Protein AF-A0A957C0D3-F1 (afdb_monomer)

pLDDT: mean 91.86, std 8.01, range [56.78, 98.0]

Sequence (89 aa):
MNKTEIKEARVTLRRVQAHLHQTHLNLGAEEQSVGFVDVVHHASSALPNLNYVTPRRNTAWVSGKHIADGIAVLRDLGRRARVRFVDGL

Nearest PDB structures (foldseek):
  8hp0-assembly1_A  TM=4.617E-01  e=3.266E+00  Hoylesella timonensis
  7svo-assembly2_B-2  TM=4.453E-01  e=4.265E+00  Homo sapiens
  2ehb-assembly1_D  TM=3.323E-01  e=2.340E+00  Arabidopsis thaliana
  8i78-assembly1_A  TM=4.633E-01  e=8.881E+00  Proteus vulgaris

Solvent-accessible surface area (backbone atoms only — not comparable to full-atom values): 5146 Å² total; per-residue (Å²): 131,56,75,64,57,53,52,52,51,35,54,51,52,52,50,53,50,54,49,54,52,50,51,34,41,75,72,58,27,46,78,47,78,40,90,60,22,33,31,35,34,30,92,84,58,85,51,65,89,35,31,32,26,29,72,37,88,94,60,92,77,72,57,71,64,37,53,50,55,29,34,50,54,36,44,76,71,75,39,73,72,41,77,52,80,80,83,84,111

Secondary structure (DSSP, 8-state):
--HHHHHHHHHHHHHHHHHHHHHHHHTTEEEEEETTEEEEEESS---GGGSEEEEPTT-S---HHHHHHHHHHHHHTTPPP-B---TT-

Structure (mmCIF, N/CA/C/O backbone):
data_AF-A0A957C0D3-F1
#
_entry.id   AF-A0A957C0D3-F1
#
loop_
_atom_site.group_PDB
_atom_site.id
_atom_site.type_symbol
_atom_site.label_atom_id
_atom_site.label_alt_id
_atom_site.label_comp_id
_atom_site.label_asym_id
_atom_site.label_entity_id
_atom_site.label_seq_id
_atom_site.pdbx_PDB_ins_code
_atom_site.Cartn_x
_atom_site.Cartn_y
_atom_site.Cartn_z
_atom_site.occupancy
_atom_site.B_iso_or_equiv
_atom_site.auth_seq_id
_atom_site.auth_comp_id
_atom_site.auth_asym_id
_atom_site.auth_atom_id
_atom_site.pdbx_PDB_model_num
ATOM 1 N N . MET A 1 1 ? 3.976 1.476 -29.899 1.00 61.41 1 MET A N 1
ATOM 2 C CA . MET A 1 1 ? 5.058 1.980 -29.034 1.00 61.41 1 MET A CA 1
ATOM 3 C C . MET A 1 1 ? 6.287 1.114 -29.201 1.00 61.41 1 MET A C 1
ATOM 5 O O . MET A 1 1 ? 6.176 -0.108 -29.181 1.00 61.41 1 MET A O 1
ATOM 9 N N . ASN A 1 2 ? 7.445 1.735 -29.364 1.00 90.50 2 ASN A N 1
ATOM 10 C CA . ASN A 1 2 ? 8.737 1.060 -29.355 1.00 90.50 2 ASN A CA 1
ATOM 11 C C . ASN A 1 2 ? 9.109 0.661 -27.901 1.00 90.50 2 ASN A C 1
ATOM 13 O O . ASN A 1 2 ? 8.600 1.234 -26.936 1.00 90.50 2 ASN A O 1
ATOM 17 N N . LYS A 1 3 ? 9.973 -0.351 -27.718 1.00 88.19 3 LYS A N 1
ATOM 18 C CA . LYS A 1 3 ? 10.386 -0.863 -26.391 1.00 88.19 3 LYS A CA 1
ATOM 19 C C . LYS A 1 3 ? 10.904 0.230 -25.439 1.00 88.19 3 LYS A C 1
ATOM 21 O O . LYS A 1 3 ? 10.660 0.150 -24.236 1.00 88.19 3 LYS A O 1
ATOM 26 N N . THR A 1 4 ? 11.592 1.240 -25.962 1.00 91.94 4 THR A N 1
ATOM 27 C CA . THR A 1 4 ? 12.089 2.407 -25.224 1.00 91.94 4 THR A CA 1
ATOM 28 C C . THR A 1 4 ? 10.944 3.254 -24.679 1.00 91.94 4 THR A C 1
ATOM 30 O O . THR A 1 4 ? 10.927 3.536 -23.486 1.00 91.94 4 THR A O 1
ATOM 33 N N . GLU A 1 5 ? 9.932 3.554 -25.494 1.00 91.94 5 GLU A N 1
ATOM 34 C CA . GLU A 1 5 ? 8.757 4.330 -25.067 1.00 91.94 5 GLU A CA 1
ATOM 35 C C . GLU A 1 5 ? 7.979 3.600 -23.961 1.00 91.94 5 GLU A C 1
ATOM 37 O O . GLU A 1 5 ? 7.533 4.212 -22.993 1.00 91.94 5 GLU A O 1
ATOM 42 N N . ILE A 1 6 ? 7.863 2.266 -24.050 1.00 89.19 6 ILE A N 1
ATOM 43 C CA . ILE A 1 6 ? 7.233 1.443 -22.999 1.00 89.19 6 ILE A CA 1
ATOM 44 C C . ILE A 1 6 ? 8.034 1.529 -21.696 1.00 89.19 6 ILE A C 1
ATOM 46 O O . ILE A 1 6 ? 7.463 1.667 -20.612 1.00 89.19 6 ILE A O 1
ATOM 50 N N . LYS A 1 7 ? 9.366 1.457 -21.786 1.00 88.44 7 LYS A N 1
ATOM 51 C CA . LYS A 1 7 ? 10.250 1.570 -20.622 1.00 88.44 7 LYS A CA 1
ATOM 52 C C . LYS A 1 7 ? 10.128 2.946 -19.965 1.00 88.44 7 LYS A C 1
ATOM 54 O O . LYS A 1 7 ? 10.011 3.016 -18.743 1.00 88.44 7 LYS A O 1
ATOM 59 N N . GLU A 1 8 ? 10.130 4.017 -20.749 1.00 91.50 8 GLU A N 1
ATOM 60 C CA . GLU A 1 8 ? 9.988 5.390 -20.255 1.00 91.50 8 GLU A CA 1
ATOM 61 C C . GLU A 1 8 ? 8.627 5.620 -19.599 1.00 91.50 8 GLU A C 1
ATOM 63 O O . GLU A 1 8 ? 8.567 6.143 -18.484 1.00 91.50 8 GLU A O 1
ATOM 68 N N . ALA A 1 9 ? 7.548 5.132 -20.218 1.00 90.75 9 ALA A N 1
ATOM 69 C CA . ALA A 1 9 ? 6.213 5.176 -19.632 1.00 90.75 9 ALA A CA 1
ATOM 70 C C . ALA A 1 9 ? 6.177 4.486 -18.257 1.00 90.75 9 ALA A C 1
ATOM 72 O O . ALA A 1 9 ? 5.694 5.071 -17.286 1.00 90.75 9 ALA A O 1
ATOM 73 N N . ARG A 1 10 ? 6.771 3.289 -18.123 1.00 88.19 10 ARG A N 1
ATOM 74 C CA . ARG A 1 10 ? 6.862 2.582 -16.830 1.00 88.19 10 ARG A CA 1
ATOM 75 C C . ARG A 1 10 ? 7.659 3.355 -15.786 1.00 88.19 10 ARG A C 1
ATOM 77 O O . ARG A 1 10 ? 7.259 3.398 -14.625 1.00 88.19 10 ARG A O 1
ATOM 84 N N . VAL A 1 11 ? 8.779 3.973 -16.166 1.00 90.50 11 VAL A N 1
ATOM 85 C CA . VAL A 1 11 ? 9.569 4.798 -15.234 1.00 90.50 11 VAL A CA 1
ATOM 86 C C . VAL A 1 11 ? 8.744 5.982 -14.733 1.00 90.50 11 VAL A C 1
ATOM 88 O O . VAL A 1 11 ? 8.737 6.252 -13.531 1.00 90.50 11 VAL A O 1
ATOM 91 N N . THR A 1 12 ? 8.017 6.655 -15.621 1.00 91.69 12 THR A N 1
ATOM 92 C CA . THR A 1 12 ? 7.140 7.772 -15.255 1.00 91.69 12 THR A CA 1
ATOM 93 C C . THR A 1 12 ? 6.015 7.321 -14.326 1.00 91.69 12 THR A C 1
ATOM 95 O O . THR A 1 12 ? 5.830 7.921 -13.269 1.00 91.69 12 THR A O 1
ATOM 98 N N . LEU A 1 13 ? 5.330 6.216 -14.637 1.00 89.06 13 LEU A N 1
ATOM 99 C CA . LEU A 1 13 ? 4.277 5.660 -13.779 1.00 89.06 13 LEU A CA 1
ATOM 100 C C . LEU A 1 13 ? 4.800 5.290 -12.383 1.00 89.06 13 LEU A C 1
ATOM 102 O O . LEU A 1 13 ? 4.162 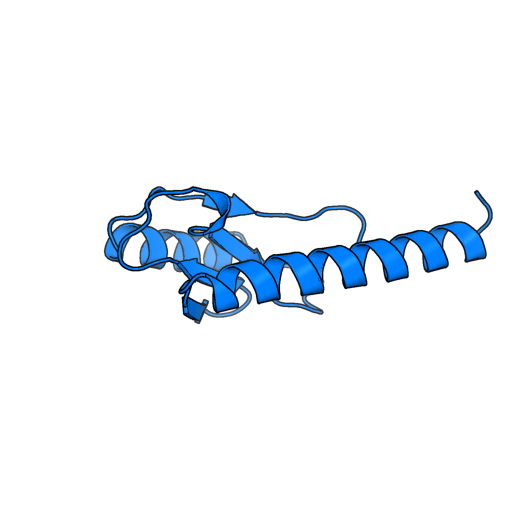5.619 -11.384 1.00 89.06 13 LEU A O 1
ATOM 106 N N . ARG A 1 14 ? 6.000 4.699 -12.292 1.00 88.25 14 ARG A N 1
ATOM 107 C CA . ARG A 1 14 ? 6.668 4.405 -11.008 1.00 88.25 14 ARG A CA 1
ATOM 108 C C . ARG A 1 14 ? 6.921 5.672 -10.191 1.00 88.25 14 ARG A C 1
ATOM 110 O O . ARG A 1 14 ? 6.725 5.661 -8.979 1.00 88.25 14 ARG A O 1
ATOM 117 N N . ARG A 1 15 ? 7.345 6.766 -10.836 1.00 91.69 15 ARG A N 1
ATOM 118 C CA . ARG A 1 15 ? 7.571 8.060 -10.165 1.00 91.69 15 ARG A CA 1
ATOM 119 C C . ARG A 1 15 ? 6.266 8.663 -9.654 1.00 91.69 15 ARG A C 1
ATOM 121 O O . ARG A 1 15 ? 6.219 9.097 -8.508 1.00 91.69 15 ARG A O 1
ATOM 128 N N . VAL A 1 16 ? 5.209 8.635 -10.467 1.00 91.88 16 VAL A N 1
ATOM 129 C CA . VAL A 1 16 ? 3.876 9.107 -10.063 1.00 91.88 16 VAL A CA 1
ATOM 130 C C . VAL A 1 16 ? 3.352 8.295 -8.880 1.00 91.88 16 VAL A C 1
ATOM 132 O O . VAL A 1 16 ? 2.897 8.873 -7.898 1.00 91.88 16 VAL A O 1
ATOM 135 N N . GLN A 1 17 ? 3.464 6.965 -8.918 1.00 89.94 17 GLN A N 1
ATOM 136 C CA . GLN A 1 17 ? 3.029 6.113 -7.812 1.00 89.94 17 GLN A CA 1
ATOM 137 C C . GLN A 1 17 ? 3.807 6.410 -6.524 1.00 89.94 17 GLN A C 1
ATOM 139 O O . GLN A 1 17 ? 3.193 6.544 -5.467 1.00 89.94 17 GLN A O 1
ATOM 144 N N . ALA A 1 18 ? 5.135 6.529 -6.610 1.00 91.88 18 ALA A N 1
ATOM 145 C CA . ALA A 1 18 ? 5.970 6.852 -5.458 1.00 91.88 18 ALA A CA 1
ATOM 146 C C . ALA A 1 18 ? 5.595 8.215 -4.860 1.00 91.88 18 ALA A C 1
ATOM 148 O O . ALA A 1 18 ? 5.487 8.339 -3.644 1.00 91.88 18 ALA A O 1
ATOM 149 N N . HIS A 1 19 ? 5.322 9.210 -5.710 1.00 95.06 19 HIS A N 1
ATOM 150 C CA . HIS A 1 19 ? 4.843 10.514 -5.267 1.00 95.06 19 HIS A CA 1
ATOM 151 C C . HIS A 1 19 ? 3.492 10.411 -4.550 1.00 95.06 19 HIS A C 1
ATOM 153 O O . HIS A 1 19 ? 3.378 10.877 -3.424 1.00 95.06 19 HIS A O 1
ATOM 159 N N . LEU A 1 20 ? 2.496 9.743 -5.147 1.00 93.31 20 LEU A N 1
ATOM 160 C CA . LEU A 1 20 ? 1.176 9.568 -4.528 1.00 93.31 20 LEU A CA 1
ATOM 161 C C . LEU A 1 20 ? 1.260 8.848 -3.181 1.00 93.31 20 LEU A C 1
ATOM 163 O O . LEU A 1 20 ? 0.586 9.233 -2.231 1.00 93.31 20 LEU A O 1
ATOM 167 N N . HIS A 1 21 ? 2.086 7.807 -3.098 1.00 93.62 21 HIS A N 1
ATOM 168 C CA . HIS A 1 21 ? 2.310 7.088 -1.854 1.00 93.62 21 HIS A CA 1
ATOM 169 C C . HIS A 1 21 ? 2.927 8.000 -0.786 1.00 93.62 21 HIS A C 1
ATOM 171 O O . HIS A 1 21 ? 2.387 8.088 0.312 1.00 93.62 21 HIS A O 1
ATOM 177 N N . GLN A 1 22 ? 3.971 8.761 -1.130 1.00 96.19 22 GLN A N 1
ATOM 178 C CA . GLN A 1 22 ? 4.562 9.731 -0.209 1.00 96.19 22 GLN A CA 1
ATOM 179 C C . GLN A 1 22 ? 3.555 10.804 0.223 1.00 96.19 22 GLN A C 1
ATOM 181 O O . GLN A 1 22 ? 3.522 11.176 1.391 1.00 96.19 22 GLN A O 1
ATOM 186 N N . THR A 1 23 ? 2.699 11.282 -0.684 1.00 97.44 23 THR A N 1
ATOM 187 C CA . THR A 1 23 ? 1.620 12.216 -0.344 1.00 97.44 23 THR A CA 1
ATOM 188 C C . THR A 1 23 ? 0.665 11.611 0.679 1.00 97.44 23 THR A C 1
ATOM 190 O O . THR A 1 23 ? 0.267 12.308 1.605 1.00 97.44 23 THR A O 1
ATOM 193 N N . HIS A 1 24 ? 0.314 10.328 0.561 1.00 96.50 24 HIS A N 1
ATOM 194 C CA . HIS A 1 24 ? -0.531 9.667 1.557 1.00 96.50 24 HIS A CA 1
ATOM 195 C C . HIS A 1 24 ? 0.131 9.643 2.940 1.00 96.50 24 HIS A C 1
ATOM 197 O O . HIS A 1 24 ? -0.530 9.969 3.923 1.00 96.50 24 HIS A O 1
ATOM 203 N N . LEU A 1 25 ? 1.430 9.334 3.011 1.00 96.88 25 LEU A N 1
ATOM 204 C CA . LEU A 1 25 ? 2.187 9.364 4.267 1.00 96.88 25 LEU A CA 1
ATOM 205 C C . LEU A 1 25 ? 2.261 10.780 4.853 1.00 96.88 25 LEU A C 1
ATOM 207 O O . LEU A 1 25 ? 2.004 10.985 6.035 1.00 96.88 25 LEU A O 1
ATOM 211 N N . ASN A 1 26 ? 2.520 11.784 4.012 1.00 97.56 26 ASN A N 1
ATOM 212 C CA . ASN A 1 26 ? 2.555 13.191 4.424 1.00 97.56 26 ASN A CA 1
ATOM 213 C C . ASN A 1 26 ? 1.199 13.690 4.948 1.00 97.56 26 ASN A C 1
ATOM 215 O O . ASN A 1 26 ? 1.154 14.620 5.747 1.00 97.56 26 ASN A O 1
ATOM 219 N N . LEU A 1 27 ? 0.097 13.085 4.496 1.00 96.88 27 LEU A N 1
ATOM 220 C CA . LEU A 1 27 ? -1.251 13.366 4.987 1.00 96.88 27 LEU A CA 1
ATOM 221 C C . LEU A 1 27 ? -1.569 12.659 6.312 1.00 96.88 27 LEU A C 1
ATOM 223 O O . LEU A 1 27 ? -2.684 12.808 6.795 1.00 96.88 27 LEU A O 1
ATOM 227 N N . GLY A 1 28 ? -0.624 11.919 6.900 1.00 97.19 28 GLY A N 1
ATOM 228 C CA . GLY A 1 28 ? -0.800 11.230 8.179 1.00 97.19 28 GLY A CA 1
ATOM 229 C C . GLY A 1 28 ? -1.233 9.771 8.054 1.00 97.19 28 GLY A C 1
ATOM 230 O O . GLY A 1 28 ? -1.693 9.189 9.035 1.00 97.19 28 GLY A O 1
ATOM 231 N N . ALA A 1 29 ? -1.124 9.169 6.863 1.00 97.56 29 ALA A N 1
ATOM 232 C CA . ALA A 1 29 ? -1.225 7.721 6.751 1.00 97.56 29 ALA A CA 1
ATOM 233 C C . ALA A 1 29 ? 0.059 7.055 7.267 1.00 97.56 29 ALA A C 1
ATOM 235 O O . ALA A 1 29 ? 1.167 7.538 7.045 1.00 97.56 29 ALA A O 1
ATOM 236 N N . GLU A 1 30 ? -0.104 5.912 7.909 1.00 97.38 30 GLU A N 1
ATOM 237 C CA . GLU A 1 30 ? 0.960 5.055 8.402 1.00 97.38 30 GLU A CA 1
ATOM 238 C C . GLU A 1 30 ? 1.064 3.810 7.525 1.00 97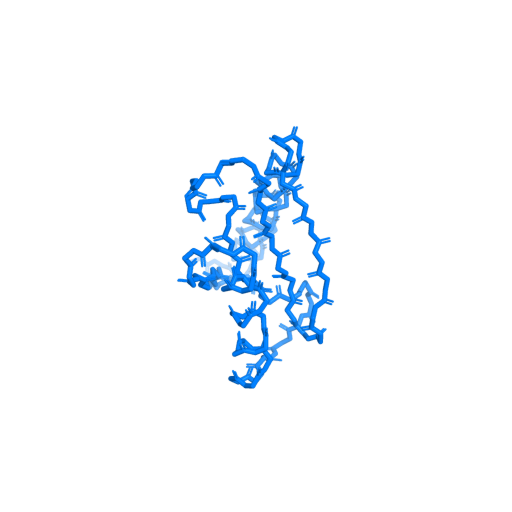.38 30 GLU A C 1
ATOM 240 O O . GLU A 1 30 ? 0.061 3.278 7.033 1.00 97.38 30 GLU A O 1
ATOM 245 N N . GLU A 1 31 ? 2.290 3.331 7.347 1.00 96.75 31 GLU A N 1
ATOM 246 C CA . GLU A 1 31 ? 2.595 2.119 6.598 1.00 96.75 31 GLU A CA 1
ATOM 247 C C . GLU A 1 31 ? 3.171 1.052 7.526 1.00 96.75 31 GLU A C 1
ATOM 249 O O . GLU A 1 31 ? 4.080 1.311 8.312 1.00 96.75 31 GLU A O 1
ATOM 254 N N . GLN A 1 32 ? 2.665 -0.171 7.389 1.00 96.25 32 GLN A N 1
ATOM 255 C CA . GLN A 1 32 ? 3.226 -1.353 8.031 1.00 96.25 32 GLN A CA 1
ATOM 256 C C . GLN A 1 32 ? 3.356 -2.495 7.025 1.00 96.25 32 GLN A C 1
ATOM 258 O O . GLN A 1 32 ? 2.447 -2.753 6.233 1.00 96.25 32 GLN A O 1
ATOM 263 N N . SER A 1 33 ? 4.474 -3.212 7.066 1.00 96.00 33 SER A N 1
ATOM 264 C CA . SER A 1 33 ? 4.704 -4.355 6.184 1.00 96.00 33 SER A CA 1
ATOM 265 C C . SER A 1 33 ? 4.197 -5.651 6.814 1.00 96.00 33 SER A C 1
ATOM 267 O O . SER A 1 33 ? 4.557 -5.992 7.939 1.00 96.00 33 SER A O 1
ATOM 269 N N . VAL A 1 34 ? 3.411 -6.413 6.054 1.00 94.75 34 VAL A N 1
ATOM 270 C CA . VAL A 1 34 ? 2.839 -7.704 6.455 1.00 94.75 34 VAL A CA 1
ATOM 271 C C . VAL A 1 34 ? 3.210 -8.742 5.395 1.00 94.75 34 VAL A C 1
ATOM 273 O O . VAL A 1 34 ? 2.559 -8.888 4.362 1.00 94.75 34 VAL A O 1
ATOM 276 N N . GLY A 1 35 ? 4.317 -9.454 5.612 1.00 91.50 35 GLY A N 1
ATOM 277 C CA . GLY A 1 35 ? 4.860 -10.388 4.621 1.00 91.50 35 GLY A CA 1
ATOM 278 C C . GLY A 1 35 ? 5.267 -9.680 3.319 1.00 91.50 35 GLY A C 1
ATOM 279 O O . GLY A 1 35 ? 6.195 -8.873 3.313 1.00 91.50 35 GLY A O 1
ATOM 280 N N . PHE A 1 36 ? 4.577 -9.992 2.215 1.00 93.81 36 PHE A N 1
ATOM 281 C CA . PHE A 1 36 ? 4.827 -9.428 0.876 1.00 93.81 36 PHE A CA 1
ATOM 282 C C . PHE A 1 36 ? 3.865 -8.300 0.478 1.00 93.81 36 PHE A C 1
ATOM 284 O O . PHE A 1 36 ? 3.815 -7.905 -0.692 1.00 93.81 36 PHE A O 1
ATOM 291 N N . VAL A 1 37 ? 3.124 -7.747 1.436 1.00 95.50 37 VAL A N 1
ATOM 292 C CA . VAL A 1 37 ? 2.285 -6.564 1.225 1.00 95.50 37 VAL A CA 1
ATOM 293 C C . VAL A 1 37 ? 2.623 -5.471 2.228 1.00 95.50 37 VAL A C 1
ATOM 295 O O . VAL A 1 37 ? 3.098 -5.752 3.326 1.00 95.50 37 VAL A O 1
ATOM 298 N N . ASP A 1 38 ? 2.348 -4.234 1.845 1.00 96.00 38 ASP A N 1
ATOM 299 C CA . ASP A 1 38 ? 2.320 -3.081 2.730 1.00 96.00 38 ASP A CA 1
ATOM 300 C C . ASP A 1 38 ? 0.857 -2.685 2.971 1.00 96.00 38 ASP A C 1
ATOM 302 O O . ASP A 1 38 ? 0.024 -2.665 2.054 1.00 96.00 38 ASP A O 1
ATOM 306 N N . VAL A 1 39 ? 0.533 -2.409 4.230 1.00 97.31 39 VAL A N 1
ATOM 307 C CA . VAL A 1 39 ? -0.771 -1.933 4.679 1.00 97.31 39 VAL A CA 1
ATOM 308 C C . VAL A 1 39 ? -0.637 -0.455 5.003 1.00 97.31 39 VAL A C 1
ATOM 310 O O . VAL A 1 39 ? -0.006 -0.081 5.990 1.00 97.31 39 VAL A O 1
ATOM 313 N N . VAL A 1 40 ? -1.252 0.376 4.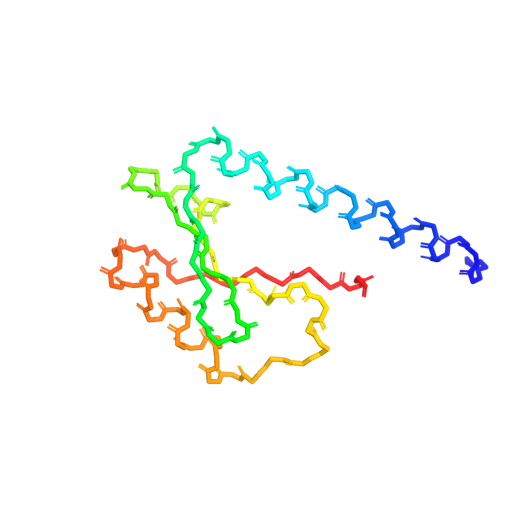169 1.00 97.56 40 VAL A N 1
ATOM 314 C CA . VAL A 1 40 ? -1.351 1.821 4.373 1.00 97.56 40 VAL A CA 1
ATOM 315 C C . VAL A 1 40 ? -2.689 2.111 5.036 1.00 97.56 40 VAL A C 1
ATOM 317 O O . VAL A 1 40 ? -3.727 1.692 4.520 1.00 97.56 40 VAL A O 1
ATOM 320 N N . HIS A 1 41 ? -2.684 2.813 6.163 1.00 98.00 41 HIS A N 1
ATOM 321 C CA . HIS A 1 41 ? -3.898 3.159 6.901 1.00 98.00 41 HIS A CA 1
ATOM 322 C C . HIS A 1 41 ? -3.778 4.537 7.546 1.00 98.00 41 HIS A C 1
ATOM 324 O O . HIS A 1 41 ? -2.683 4.981 7.854 1.00 98.00 41 HIS A O 1
ATOM 330 N N . HIS A 1 42 ? -4.896 5.219 7.781 1.00 97.56 42 HIS A N 1
ATOM 331 C CA . HIS A 1 42 ? -4.897 6.521 8.444 1.00 97.56 42 HIS A CA 1
ATOM 332 C C . HIS A 1 42 ? -5.754 6.474 9.709 1.00 97.56 42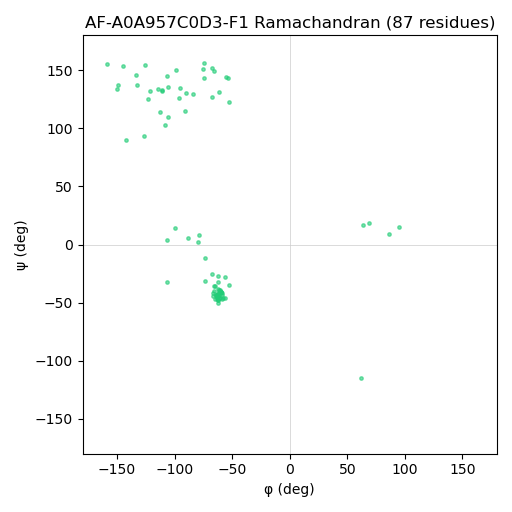 HIS A C 1
ATOM 334 O O . HIS A 1 42 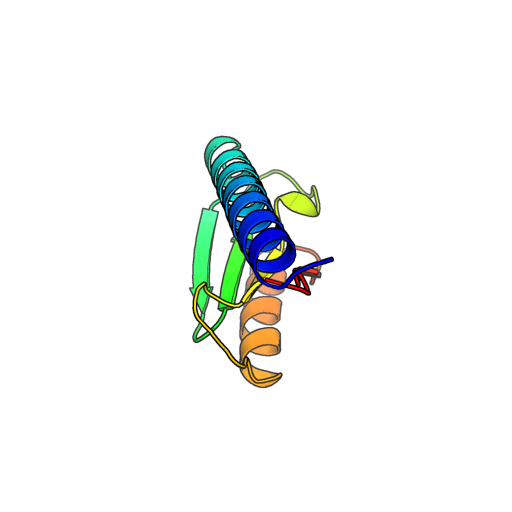? -6.910 6.055 9.665 1.00 97.56 42 HIS A O 1
ATOM 340 N N . ALA A 1 43 ? -5.225 6.975 10.830 1.00 95.06 43 ALA A N 1
ATOM 341 C CA . ALA A 1 43 ? -5.848 6.847 12.152 1.00 95.06 43 ALA A CA 1
ATOM 342 C C . ALA A 1 43 ? -7.236 7.512 12.272 1.00 95.06 43 ALA A C 1
ATOM 344 O O . ALA A 1 43 ? -8.146 6.946 12.872 1.00 95.06 43 ALA A O 1
ATOM 345 N N . SER A 1 44 ? -7.453 8.687 11.676 1.00 95.38 44 SER A N 1
ATOM 346 C CA . SER A 1 44 ? -8.759 9.373 11.714 1.00 95.38 44 SER A CA 1
ATOM 347 C C . SER A 1 44 ? -9.544 9.335 10.397 1.00 95.38 44 SER A C 1
ATOM 349 O O . SER A 1 44 ? -10.769 9.265 10.418 1.00 95.38 44 SER A O 1
ATOM 351 N N . SER A 1 45 ? -8.878 9.330 9.240 1.00 95.81 45 SER A N 1
ATOM 352 C CA . SER A 1 45 ? -9.542 9.407 7.937 1.00 95.81 45 SER A CA 1
ATOM 353 C C . SER A 1 45 ? -10.031 8.048 7.432 1.00 95.81 45 SER A C 1
ATOM 355 O O . SER A 1 45 ? -9.274 7.081 7.349 1.00 95.81 45 SER A O 1
ATOM 357 N N . ALA A 1 46 ? -11.299 7.981 7.024 1.00 93.88 46 ALA A N 1
ATOM 358 C CA . ALA A 1 46 ? -11.891 6.815 6.361 1.00 93.88 46 ALA A CA 1
ATOM 359 C C . ALA A 1 46 ? -11.720 6.839 4.828 1.00 93.88 46 ALA A C 1
ATOM 361 O O . ALA A 1 46 ? -12.274 5.986 4.129 1.00 93.88 46 ALA A O 1
ATOM 362 N N . LEU A 1 47 ? -10.981 7.816 4.284 1.00 95.12 47 LEU A N 1
ATOM 363 C CA . LEU A 1 47 ? -10.811 7.951 2.841 1.00 95.12 47 LEU A CA 1
ATOM 364 C C . LEU A 1 47 ? -10.128 6.704 2.250 1.00 95.12 47 LEU A C 1
ATOM 366 O O . LEU A 1 47 ? -9.088 6.271 2.757 1.00 95.12 47 LEU A O 1
ATOM 370 N N . PRO A 1 48 ? -10.655 6.113 1.163 1.00 93.44 48 PRO A N 1
ATOM 371 C CA . PRO A 1 48 ? -10.143 4.831 0.684 1.00 93.44 48 PRO A CA 1
ATOM 372 C C . PRO A 1 48 ? -8.718 4.867 0.121 1.00 93.44 48 PRO A C 1
ATOM 374 O O . PRO A 1 48 ? -8.036 3.849 0.099 1.00 93.44 48 PRO A O 1
ATOM 377 N N . ASN A 1 49 ? -8.264 6.018 -0.372 1.00 93.75 49 ASN A N 1
ATOM 378 C CA . ASN A 1 49 ? -6.895 6.204 -0.851 1.00 93.75 49 ASN A CA 1
ATOM 379 C C . ASN A 1 49 ? -5.873 6.290 0.287 1.00 93.75 49 ASN A C 1
ATOM 381 O O . ASN A 1 49 ? -4.690 6.207 0.001 1.00 93.75 49 ASN A O 1
ATOM 38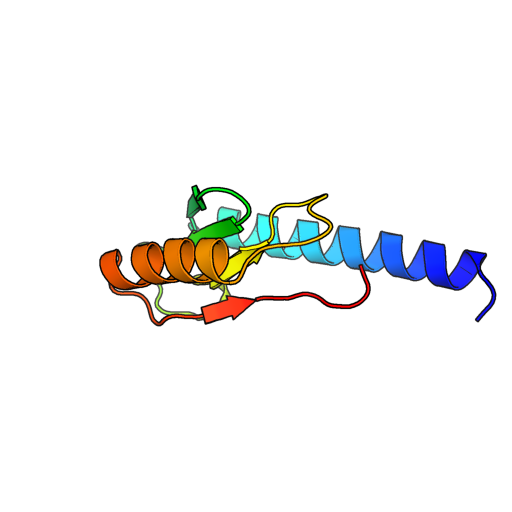5 N N . LEU A 1 50 ? -6.309 6.422 1.540 1.00 96.38 50 LEU A N 1
ATOM 386 C CA . LEU A 1 50 ? -5.446 6.417 2.722 1.00 96.38 50 LEU A CA 1
ATOM 387 C C . LEU A 1 50 ? -5.563 5.111 3.523 1.00 96.38 50 LEU A C 1
ATOM 389 O O . LEU A 1 50 ? -4.986 5.005 4.595 1.00 96.38 50 LEU A O 1
ATOM 393 N N . ASN A 1 51 ? -6.335 4.136 3.026 1.00 97.62 51 ASN A N 1
ATOM 394 C CA . ASN A 1 51 ? -6.622 2.874 3.706 1.00 97.62 51 ASN A CA 1
ATOM 395 C C . ASN A 1 51 ? -6.672 1.721 2.693 1.00 97.62 51 ASN A C 1
ATOM 397 O O . ASN A 1 51 ? -7.721 1.446 2.101 1.00 97.62 51 ASN A O 1
ATOM 401 N N . TYR A 1 52 ? -5.532 1.078 2.439 1.00 97.38 52 TYR A N 1
ATOM 402 C CA . TYR A 1 52 ? -5.411 0.019 1.440 1.00 97.38 52 TYR A CA 1
ATOM 403 C C . TYR A 1 52 ? -4.209 -0.903 1.681 1.00 97.38 52 TYR A C 1
ATOM 405 O O . TYR A 1 52 ? -3.195 -0.514 2.250 1.00 97.38 52 TYR A O 1
ATOM 413 N N . VAL A 1 53 ? -4.320 -2.126 1.169 1.00 96.81 53 VAL A N 1
ATOM 414 C CA . VAL A 1 53 ? -3.226 -3.096 1.047 1.00 96.81 53 VAL A CA 1
ATOM 415 C C . VAL A 1 53 ? -2.630 -2.994 -0.352 1.00 96.81 53 VAL A C 1
ATOM 417 O O . VAL A 1 53 ? -3.377 -2.961 -1.332 1.00 96.81 53 VAL A O 1
ATOM 420 N N . THR A 1 54 ? -1.309 -2.974 -0.474 1.00 94.81 54 THR A N 1
ATOM 421 C CA . THR A 1 54 ? -0.598 -2.998 -1.762 1.00 94.81 54 THR A CA 1
ATOM 422 C C . THR A 1 54 ? 0.544 -4.012 -1.717 1.00 94.81 54 THR A C 1
ATOM 424 O O . THR A 1 54 ? 1.168 -4.163 -0.672 1.00 94.81 54 THR A O 1
ATOM 427 N N . PRO A 1 55 ? 0.871 -4.713 -2.815 1.00 92.94 55 PRO A N 1
ATOM 428 C CA . PRO A 1 55 ? 2.125 -5.459 -2.908 1.00 92.94 55 PRO A CA 1
ATOM 429 C C . PRO A 1 55 ? 3.337 -4.579 -2.599 1.00 92.94 55 PRO A C 1
ATOM 431 O O . PRO A 1 55 ? 3.370 -3.419 -3.029 1.00 92.94 55 PRO A O 1
ATOM 434 N N . ARG A 1 56 ? 4.352 -5.143 -1.928 1.00 89.94 56 ARG A N 1
ATOM 435 C CA . ARG A 1 56 ? 5.619 -4.427 -1.724 1.00 89.94 56 ARG A CA 1
ATOM 436 C C . ARG A 1 56 ? 6.314 -4.204 -3.055 1.00 89.94 56 ARG A C 1
ATOM 438 O O . ARG A 1 56 ? 6.244 -5.031 -3.974 1.00 89.94 56 ARG A O 1
ATOM 445 N N . ARG A 1 57 ? 7.067 -3.111 -3.142 1.00 83.88 57 ARG A N 1
ATOM 446 C CA . ARG A 1 57 ? 7.899 -2.819 -4.311 1.00 83.88 57 ARG A CA 1
ATOM 447 C C . ARG A 1 57 ? 8.857 -3.981 -4.606 1.00 83.88 57 ARG A C 1
ATOM 449 O O . ARG A 1 57 ? 9.378 -4.610 -3.694 1.00 83.88 57 ARG A O 1
ATOM 456 N N . ASN A 1 58 ? 9.108 -4.229 -5.893 1.00 81.44 58 ASN A N 1
ATOM 457 C CA . ASN A 1 58 ? 9.955 -5.320 -6.400 1.00 81.44 58 ASN A CA 1
ATOM 458 C C . ASN A 1 58 ? 9.441 -6.738 -6.095 1.00 81.44 58 ASN A C 1
ATOM 460 O O . ASN A 1 58 ? 10.190 -7.702 -6.237 1.00 81.44 58 ASN A O 1
ATOM 464 N N . THR A 1 59 ? 8.166 -6.884 -5.733 1.00 84.38 59 THR A N 1
ATOM 465 C CA . THR A 1 59 ? 7.545 -8.200 -5.578 1.00 84.38 59 THR A CA 1
ATOM 466 C C . THR A 1 59 ? 6.907 -8.629 -6.893 1.00 84.38 59 THR A C 1
ATOM 468 O O . THR A 1 59 ? 5.959 -8.001 -7.358 1.00 84.38 59 THR A O 1
ATOM 471 N N . ALA A 1 60 ? 7.431 -9.693 -7.504 1.00 80.69 60 ALA A N 1
ATOM 472 C CA . ALA A 1 60 ? 6.927 -10.206 -8.780 1.00 80.69 60 ALA A CA 1
ATOM 473 C C . ALA A 1 60 ? 5.579 -10.934 -8.642 1.00 80.69 60 ALA A C 1
ATOM 475 O O . ALA A 1 60 ? 4.768 -10.922 -9.563 1.00 80.69 60 ALA A O 1
ATOM 476 N N . TRP A 1 61 ? 5.343 -11.572 -7.495 1.00 85.69 61 TRP A N 1
ATOM 477 C CA . TRP A 1 61 ? 4.124 -12.321 -7.224 1.00 85.69 61 TRP A CA 1
ATOM 478 C C . TRP A 1 61 ? 3.787 -12.271 -5.736 1.00 85.69 61 TRP A C 1
ATOM 480 O O . TRP A 1 61 ? 4.667 -12.424 -4.890 1.00 85.69 61 TRP A O 1
ATOM 490 N N . VAL A 1 62 ? 2.508 -12.080 -5.422 1.00 89.25 62 VAL A N 1
ATOM 491 C CA . VAL A 1 62 ? 1.993 -12.086 -4.051 1.00 89.25 62 VAL A CA 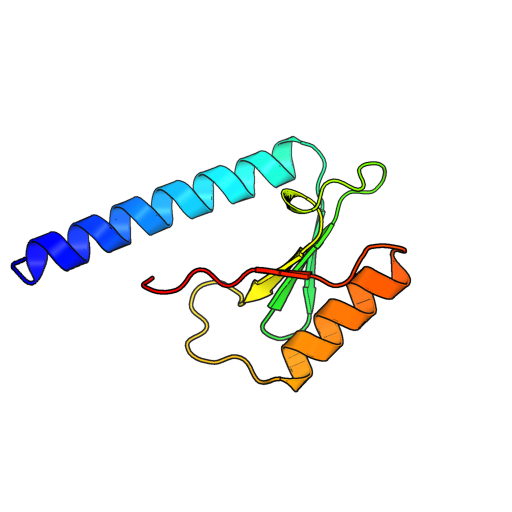1
ATOM 492 C C . VAL A 1 62 ? 0.895 -13.134 -3.959 1.00 89.25 62 VAL A C 1
ATOM 494 O O . VAL A 1 62 ? -0.073 -13.092 -4.717 1.00 89.25 62 VAL A O 1
ATOM 497 N N . SER A 1 63 ? 1.031 -14.066 -3.016 1.00 92.81 63 SER A N 1
ATOM 498 C CA . SER A 1 63 ? -0.003 -15.070 -2.772 1.00 92.81 63 SER A CA 1
ATOM 499 C C . SER A 1 63 ? -1.272 -14.434 -2.203 1.00 92.81 63 SER A C 1
ATOM 501 O O . SER A 1 63 ? -1.221 -13.452 -1.457 1.00 92.81 63 SER A O 1
ATOM 503 N N . GLY A 1 64 ? -2.424 -15.054 -2.474 1.00 93.94 64 GLY A N 1
ATOM 504 C CA . GLY A 1 64 ? -3.694 -14.640 -1.870 1.00 93.94 64 GLY A CA 1
ATOM 505 C C . GLY A 1 64 ? -3.658 -14.643 -0.338 1.00 93.94 64 GLY A C 1
ATOM 506 O O . GLY A 1 64 ? -4.331 -13.825 0.283 1.00 93.94 64 GLY A O 1
ATOM 507 N N . LYS A 1 65 ? -2.814 -15.487 0.275 1.00 96.00 65 LYS A N 1
ATOM 508 C CA . LYS A 1 65 ? -2.615 -15.511 1.727 1.00 96.00 65 LYS A CA 1
ATOM 509 C C . LYS A 1 65 ? -2.051 -14.182 2.239 1.00 96.00 65 LYS A C 1
ATOM 511 O O . LYS A 1 65 ? -2.612 -13.625 3.170 1.00 96.00 65 LYS A O 1
ATOM 516 N N . HIS A 1 66 ? -1.006 -13.636 1.615 1.00 95.12 66 HIS A N 1
ATOM 517 C CA . HIS A 1 66 ? -0.427 -12.358 2.058 1.00 95.12 66 HIS A CA 1
ATOM 518 C C . HIS A 1 66 ? -1.400 -11.189 1.893 1.00 95.12 66 HIS A C 1
ATOM 520 O O . HIS A 1 66 ? -1.454 -10.302 2.739 1.00 95.12 66 HIS A O 1
ATOM 526 N N . ILE A 1 67 ? -2.211 -11.211 0.833 1.0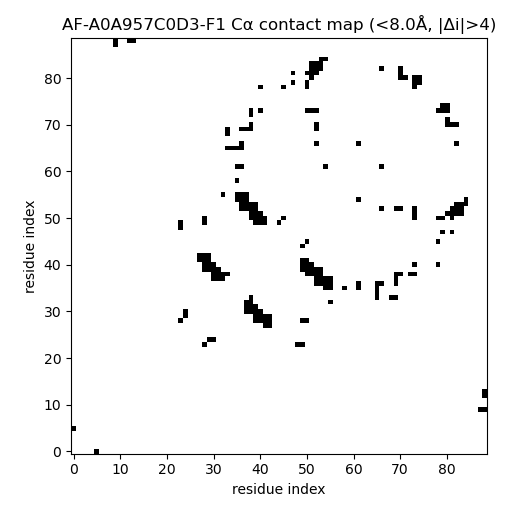0 95.44 67 ILE A N 1
ATOM 527 C CA . ILE A 1 67 ? -3.284 -10.230 0.647 1.00 95.44 67 ILE A CA 1
ATOM 528 C C . ILE A 1 67 ? -4.326 -10.356 1.765 1.00 95.44 67 ILE A C 1
ATOM 530 O O . ILE A 1 67 ? -4.732 -9.345 2.336 1.00 95.44 67 ILE A O 1
ATOM 534 N N . ALA A 1 68 ? -4.741 -11.581 2.100 1.00 96.75 68 ALA A N 1
ATOM 535 C CA . ALA A 1 68 ? -5.688 -11.837 3.180 1.00 96.75 68 ALA A CA 1
ATOM 536 C C . ALA A 1 68 ? -5.138 -11.397 4.546 1.00 96.75 68 ALA A C 1
ATOM 538 O O . ALA A 1 68 ? -5.863 -10.744 5.294 1.00 96.75 68 ALA A O 1
ATOM 539 N N . ASP A 1 69 ? -3.861 -11.679 4.826 1.00 96.94 69 ASP A N 1
ATOM 540 C CA . ASP A 1 69 ? -3.174 -11.248 6.047 1.00 96.94 69 ASP A CA 1
ATOM 541 C C . ASP A 1 69 ? -3.192 -9.707 6.160 1.00 96.94 69 ASP A C 1
ATOM 543 O O . ASP A 1 69 ? -3.588 -9.160 7.186 1.00 96.94 69 ASP A O 1
ATOM 547 N N . GLY A 1 70 ? -2.862 -8.981 5.084 1.00 96.94 70 GLY A N 1
ATOM 548 C CA . GLY A 1 70 ? -2.923 -7.513 5.078 1.00 96.94 70 GLY A CA 1
ATOM 549 C C . GLY A 1 70 ? -4.346 -6.954 5.216 1.00 96.94 70 GLY A C 1
ATOM 550 O O . GLY A 1 70 ? -4.564 -5.935 5.872 1.00 96.94 70 GLY A O 1
ATOM 551 N N . ILE A 1 71 ? -5.344 -7.619 4.622 1.00 97.12 71 ILE A N 1
ATOM 552 C CA . ILE A 1 71 ? -6.756 -7.236 4.772 1.00 97.12 71 ILE A CA 1
ATOM 553 C C . ILE A 1 71 ? -7.223 -7.428 6.216 1.00 97.12 71 ILE A C 1
ATOM 555 O O . ILE A 1 71 ? -7.991 -6.598 6.704 1.00 97.12 71 ILE A O 1
ATOM 559 N N . ALA A 1 72 ? -6.799 -8.507 6.880 1.00 97.62 72 ALA A N 1
ATOM 560 C CA . ALA A 1 72 ? -7.124 -8.753 8.282 1.00 97.62 72 ALA A CA 1
ATOM 561 C C . ALA A 1 72 ? -6.634 -7.590 9.152 1.00 97.62 72 ALA A C 1
ATOM 563 O O . ALA A 1 72 ? -7.428 -6.998 9.873 1.00 97.62 72 ALA A O 1
ATOM 564 N N . VAL A 1 73 ? -5.395 -7.145 8.936 1.00 97.06 73 VAL A N 1
ATOM 565 C CA . VAL A 1 73 ? -4.830 -5.987 9.636 1.00 97.06 73 VAL A CA 1
ATOM 566 C C . VAL A 1 73 ? -5.640 -4.701 9.405 1.00 97.06 73 VAL A C 1
ATOM 568 O O . VAL A 1 73 ? -5.935 -3.986 10.359 1.00 97.06 73 VAL A O 1
ATOM 571 N N . LEU A 1 74 ? -6.080 -4.404 8.172 1.00 95.69 74 LEU A N 1
ATOM 572 C CA . LEU A 1 74 ? -6.972 -3.251 7.939 1.00 95.69 74 LEU A CA 1
ATOM 573 C C . LEU A 1 74 ? -8.293 -3.365 8.704 1.00 95.69 74 LEU A C 1
ATOM 575 O O . LEU A 1 74 ? -8.797 -2.358 9.200 1.00 95.69 74 LEU A O 1
ATOM 579 N N . ARG A 1 75 ? -8.874 -4.567 8.769 1.00 96.25 75 ARG A N 1
ATOM 580 C CA . ARG A 1 75 ? -10.135 -4.799 9.483 1.00 96.25 75 ARG A CA 1
ATOM 581 C C . ARG A 1 75 ? -9.966 -4.616 10.985 1.00 96.25 75 ARG A C 1
ATOM 583 O O . ARG A 1 75 ? -10.820 -3.973 11.588 1.00 96.25 75 ARG A O 1
ATOM 590 N N . ASP A 1 76 ? -8.865 -5.103 11.548 1.00 96.88 76 ASP A N 1
ATOM 591 C CA . ASP A 1 76 ? -8.536 -4.942 12.968 1.00 96.88 76 ASP A CA 1
ATOM 592 C C . ASP A 1 76 ? -8.363 -3.458 13.335 1.00 96.88 76 ASP A C 1
ATOM 594 O O . ASP A 1 76 ? -8.765 -3.022 14.410 1.00 96.88 76 ASP A O 1
ATOM 598 N N . LEU A 1 77 ? -7.879 -2.644 12.391 1.00 95.25 77 LEU A N 1
ATOM 599 C CA . LEU A 1 77 ? -7.797 -1.180 12.494 1.00 95.25 77 LEU A CA 1
ATOM 600 C C . LEU A 1 77 ? -9.135 -0.452 12.240 1.00 95.25 77 LEU A C 1
ATOM 602 O O . LEU A 1 77 ? -9.169 0.778 12.092 1.00 95.25 77 LEU A O 1
ATOM 606 N N . GLY A 1 78 ? -10.241 -1.193 12.126 1.00 95.06 78 GLY A N 1
ATOM 607 C CA . GLY A 1 78 ? -11.576 -0.660 11.856 1.00 95.06 78 GLY A CA 1
ATOM 608 C C . GLY A 1 78 ? -11.748 -0.089 10.446 1.00 95.06 78 GLY A C 1
ATOM 609 O O . GLY A 1 78 ? -12.659 0.706 10.205 1.00 95.06 78 GLY A O 1
ATOM 610 N N . ARG A 1 79 ? -10.874 -0.446 9.495 1.00 95.25 79 ARG A N 1
ATOM 611 C CA . ARG A 1 79 ? -10.909 0.061 8.117 1.00 95.25 79 ARG A CA 1
ATOM 612 C C . ARG A 1 79 ? -11.586 -0.914 7.172 1.00 95.25 79 ARG A C 1
ATOM 614 O O . ARG A 1 79 ? -11.546 -2.136 7.317 1.00 95.25 79 ARG A O 1
ATOM 621 N N . ARG A 1 80 ? -12.200 -0.353 6.128 1.00 94.50 80 ARG A N 1
ATOM 622 C CA . ARG A 1 80 ? -12.801 -1.148 5.058 1.00 94.50 80 ARG A CA 1
ATOM 623 C C . ARG A 1 80 ? -11.702 -1.866 4.279 1.00 94.50 80 ARG A C 1
ATOM 625 O O . ARG A 1 80 ? -10.799 -1.228 3.746 1.00 94.50 80 ARG A O 1
ATOM 632 N N . ALA A 1 81 ? -11.844 -3.182 4.151 1.00 93.31 81 ALA A N 1
ATOM 633 C CA . ALA A 1 81 ? -10.957 -4.013 3.348 1.00 93.31 81 ALA A CA 1
ATOM 634 C C . ALA A 1 81 ? -10.831 -3.470 1.916 1.00 93.31 81 ALA A C 1
ATOM 636 O O . ALA A 1 81 ? -11.829 -3.333 1.199 1.00 93.31 81 ALA A O 1
ATOM 637 N N . ARG A 1 82 ? -9.599 -3.172 1.503 1.00 94.88 82 ARG A N 1
ATOM 638 C CA . ARG A 1 82 ? -9.291 -2.685 0.161 1.00 94.88 82 ARG A CA 1
ATOM 639 C C . ARG A 1 82 ? -7.899 -3.130 -0.249 1.00 94.88 82 ARG A C 1
ATOM 641 O O . ARG A 1 82 ? -6.947 -2.964 0.502 1.00 94.88 82 ARG A O 1
ATOM 648 N N . VAL A 1 83 ? -7.798 -3.636 -1.470 1.00 94.00 83 VAL A N 1
ATOM 649 C CA . VAL A 1 83 ? -6.526 -3.937 -2.124 1.00 94.00 83 VAL A CA 1
ATOM 650 C C . VAL A 1 83 ? -6.359 -2.952 -3.267 1.00 94.00 83 VAL A C 1
ATOM 652 O O . VAL A 1 83 ? -7.294 -2.722 -4.035 1.00 94.00 83 VAL A O 1
ATOM 655 N N . ARG A 1 84 ? -5.177 -2.356 -3.370 1.00 91.25 84 ARG A N 1
ATOM 656 C CA . ARG A 1 84 ? -4.778 -1.514 -4.487 1.00 91.25 84 ARG A CA 1
ATOM 657 C C . ARG A 1 84 ? -3.671 -2.232 -5.240 1.00 91.25 84 ARG A C 1
ATOM 659 O O . ARG A 1 84 ? -2.576 -2.409 -4.722 1.00 91.25 84 ARG A O 1
ATOM 666 N N . PHE A 1 85 ? -3.975 -2.614 -6.472 1.00 83.69 85 PHE A N 1
ATOM 667 C CA . PHE A 1 85 ? -2.999 -3.137 -7.414 1.00 83.69 85 PHE A CA 1
ATOM 668 C C . PHE A 1 85 ? -2.817 -2.114 -8.531 1.00 83.69 85 PHE A C 1
ATOM 670 O O . PHE A 1 85 ? -3.800 -1.582 -9.048 1.00 83.69 85 PHE A O 1
ATOM 677 N N . VAL A 1 86 ? -1.569 -1.804 -8.867 1.00 74.44 86 VAL A N 1
ATOM 678 C CA . VAL A 1 86 ? -1.250 -0.971 -10.026 1.00 74.44 86 VAL A CA 1
ATOM 679 C C . VAL A 1 86 ? -0.649 -1.898 -11.065 1.00 74.44 86 VAL A C 1
ATOM 681 O O . VAL A 1 86 ? 0.493 -2.330 -10.932 1.00 74.44 86 VAL A O 1
ATOM 684 N N . ASP A 1 87 ? -1.466 -2.240 -12.054 1.00 64.19 87 ASP A N 1
ATOM 685 C CA . ASP A 1 87 ? -1.065 -3.100 -13.157 1.00 64.19 87 ASP A CA 1
ATOM 686 C C . ASP A 1 87 ? -0.170 -2.335 -14.150 1.00 64.19 87 ASP A C 1
ATOM 688 O O . ASP A 1 87 ? -0.281 -1.115 -14.299 1.00 64.19 87 ASP A O 1
ATOM 692 N N . GLY A 1 88 ? 0.728 -3.048 -14.828 1.00 61.19 88 GLY A N 1
ATOM 693 C CA . GLY A 1 88 ? 1.590 -2.490 -15.878 1.00 61.19 88 GLY A CA 1
ATOM 694 C C . GLY A 1 88 ? 2.907 -1.841 -15.427 1.00 61.19 88 GLY A C 1
ATOM 695 O O . GLY A 1 88 ? 3.589 -1.242 -16.268 1.00 61.19 88 GLY A O 1
ATOM 696 N N . LEU A 1 89 ? 3.289 -1.971 -14.150 1.00 56.78 89 LEU A N 1
ATOM 6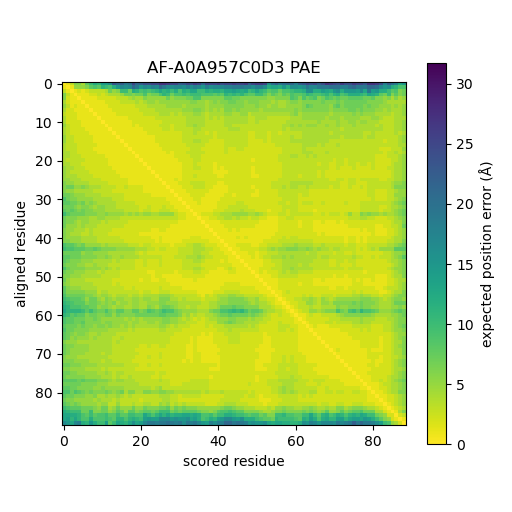97 C CA . LEU A 1 89 ? 4.594 -1.536 -13.622 1.00 56.78 89 LEU A CA 1
ATOM 698 C C . LEU A 1 89 ? 5.748 -2.465 -13.991 1.00 56.78 89 LEU A C 1
ATOM 700 O O . LEU A 1 89 ? 5.587 -3.698 -14.035 1.00 56.78 89 LEU A O 1
#

Foldseek 3Di:
DPPVVLVVVVVVVVVVVVVLVVVLVVVAWDWDDQPQKIFTAHLPDQDVSRGEIEGDPPDPDDDPVSLVRSQVVSVVSVHDYHYDYDPSD

Radius of gyration: 14.13 Å; Cα contacts (8 Å, |Δi|>4): 112; chains: 1; bounding box: 25×29×42 Å

Mean predicted aligned error: 3.85 Å